Protein AF-A0A3M2FD32-F1 (afdb_monomer)

Solvent-accessible surface area (backbone atoms only — not comparable to full-atom values): 3702 Å² total; per-residue (Å²): 109,69,72,59,53,50,52,52,47,53,30,44,51,22,40,23,70,61,64,32,66,68,51,33,74,34,48,46,79,43,79,76,57,93,60,37,32,36,43,34,34,65,84,76,69,48,73,43,82,43,42,56,69,57,46,53,52,50,24,54,52,36,48,62,73,63,107

pLDDT: mean 91.89, std 5.24, range [64.19, 96.19]

Sequence (67 aa):
MEQVQKQIEDYLDAVEQVHGPEARNKLRVRWTGGTQVVLHHLSNGARRLVDLGSLRLMARQLRRQAA

Mean predicted aligned error: 3.3 Å

Structure (mmCIF, N/CA/C/O backbone):
data_AF-A0A3M2FD32-F1
#
_entry.id   AF-A0A3M2FD32-F1
#
loop_
_atom_site.group_PDB
_atom_site.id
_atom_site.type_symbol
_atom_site.label_atom_id
_atom_site.label_alt_id
_atom_site.label_comp_id
_atom_site.label_asym_id
_atom_site.label_entity_id
_atom_site.label_seq_id
_atom_site.pdbx_PDB_ins_code
_atom_site.Cartn_x
_atom_site.Cartn_y
_atom_site.Cartn_z
_atom_site.occupancy
_atom_site.B_iso_or_equiv
_atom_site.auth_seq_id
_atom_site.auth_comp_id
_atom_site.auth_asym_id
_atom_site.auth_atom_id
_atom_site.pdbx_PDB_model_num
ATOM 1 N N . MET A 1 1 ? -0.897 1.044 16.481 1.00 64.19 1 MET A N 1
ATOM 2 C CA . MET A 1 1 ? -0.498 2.027 15.444 1.00 64.19 1 MET A CA 1
ATOM 3 C C . MET A 1 1 ? 0.665 1.503 14.611 1.00 64.19 1 MET A C 1
ATOM 5 O O . MET A 1 1 ? 0.534 1.461 13.397 1.00 64.19 1 MET A O 1
ATOM 9 N N . GLU A 1 2 ? 1.731 1.006 15.244 1.00 78.38 2 GLU A N 1
ATOM 10 C CA . GLU A 1 2 ? 2.922 0.450 14.572 1.00 78.38 2 GLU A CA 1
ATOM 11 C C . GLU A 1 2 ? 2.608 -0.601 13.487 1.00 78.38 2 GLU A C 1
ATOM 13 O O . GLU A 1 2 ? 3.128 -0.536 12.379 1.00 78.38 2 GLU A O 1
ATOM 18 N N . GLN A 1 3 ? 1.662 -1.512 13.746 1.00 85.25 3 GLN A N 1
ATOM 19 C CA . GLN A 1 3 ? 1.276 -2.546 12.777 1.00 85.25 3 GLN A CA 1
ATOM 20 C C . GLN A 1 3 ? 0.619 -1.989 11.500 1.00 85.25 3 GLN A C 1
ATOM 22 O O . GLN A 1 3 ? 0.798 -2.557 10.426 1.00 85.25 3 GLN A O 1
ATOM 27 N N . VAL A 1 4 ? -0.140 -0.893 11.604 1.00 88.69 4 VAL A N 1
ATOM 28 C CA . VAL A 1 4 ? -0.787 -0.238 10.453 1.00 88.69 4 VAL A CA 1
ATOM 29 C C . VAL A 1 4 ? 0.265 0.460 9.603 1.00 88.69 4 VAL A C 1
ATOM 31 O O . VAL A 1 4 ? 0.279 0.305 8.385 1.00 88.69 4 VAL A O 1
ATOM 34 N N . GLN A 1 5 ? 1.175 1.181 10.254 1.00 90.69 5 GLN A N 1
ATOM 35 C CA . GLN A 1 5 ? 2.271 1.866 9.583 1.00 90.69 5 GLN A CA 1
ATOM 36 C C . GLN A 1 5 ? 3.180 0.880 8.846 1.00 90.69 5 GLN A C 1
ATOM 38 O O . GLN A 1 5 ? 3.449 1.079 7.666 1.00 90.69 5 GLN A O 1
ATOM 43 N N . LYS A 1 6 ? 3.521 -0.248 9.481 1.00 92.38 6 LYS A N 1
ATOM 44 C CA . LYS A 1 6 ? 4.290 -1.319 8.841 1.00 92.38 6 LYS A CA 1
ATOM 45 C C . LYS A 1 6 ? 3.615 -1.855 7.577 1.00 92.38 6 LYS A C 1
ATOM 47 O O . LYS A 1 6 ? 4.294 -2.109 6.597 1.00 92.38 6 LYS A O 1
ATOM 52 N N . GLN A 1 7 ? 2.290 -2.022 7.571 1.00 92.88 7 GLN A N 1
ATOM 53 C CA . GLN A 1 7 ? 1.567 -2.484 6.375 1.00 92.88 7 GLN A CA 1
ATOM 54 C C . GLN A 1 7 ? 1.542 -1.442 5.253 1.00 92.88 7 GLN A C 1
ATOM 56 O O . GLN A 1 7 ? 1.553 -1.799 4.078 1.00 92.88 7 GLN A O 1
ATOM 61 N N . ILE A 1 8 ? 1.497 -0.159 5.611 1.00 94.19 8 ILE A N 1
ATOM 62 C CA . ILE A 1 8 ? 1.593 0.935 4.645 1.00 94.19 8 ILE A CA 1
ATOM 63 C C . ILE A 1 8 ? 2.986 0.961 4.012 1.00 94.19 8 ILE A C 1
ATOM 65 O O . ILE A 1 8 ? 3.088 1.042 2.790 1.00 94.19 8 ILE A O 1
ATOM 69 N N . GLU A 1 9 ? 4.037 0.861 4.825 1.00 94.81 9 GLU A N 1
ATOM 70 C CA . GLU A 1 9 ? 5.426 0.790 4.357 1.00 94.81 9 GLU A CA 1
ATOM 71 C C . GLU A 1 9 ? 5.649 -0.441 3.475 1.00 94.81 9 GLU A C 1
ATOM 73 O O . GLU A 1 9 ? 6.124 -0.304 2.356 1.00 94.81 9 GLU A O 1
ATOM 78 N N . ASP A 1 10 ? 5.164 -1.611 3.900 1.00 95.12 10 ASP A N 1
ATOM 79 C CA . ASP A 1 10 ? 5.234 -2.866 3.142 1.00 95.12 10 ASP A CA 1
ATOM 80 C C . ASP A 1 10 ? 4.658 -2.738 1.722 1.00 95.12 10 ASP A C 1
ATOM 82 O O . ASP A 1 10 ? 5.216 -3.257 0.752 1.00 95.12 10 ASP A O 1
ATOM 86 N N . TYR A 1 11 ? 3.541 -2.019 1.595 1.00 95.44 11 TYR A N 1
ATOM 87 C CA . TYR A 1 11 ? 2.920 -1.722 0.311 1.00 95.44 11 TYR A CA 1
ATOM 88 C C . TYR A 1 11 ? 3.713 -0.693 -0.505 1.00 95.44 11 TYR A C 1
ATOM 90 O O . TYR A 1 11 ? 3.899 -0.893 -1.705 1.00 95.44 11 TYR A O 1
ATOM 98 N N . LEU A 1 12 ? 4.191 0.390 0.114 1.00 95.38 12 LEU A N 1
ATOM 99 C CA . LEU A 1 12 ? 4.987 1.417 -0.568 1.00 95.38 12 LEU A CA 1
ATOM 100 C C . LEU A 1 12 ? 6.316 0.865 -1.095 1.00 95.38 12 LEU A C 1
ATOM 102 O O . LEU A 1 12 ? 6.697 1.189 -2.219 1.00 95.38 12 LEU A O 1
ATOM 106 N N . ASP A 1 13 ? 6.968 -0.004 -0.329 1.00 95.69 13 ASP A N 1
ATOM 107 C CA . ASP A 1 13 ? 8.195 -0.682 -0.737 1.00 95.69 13 ASP A CA 1
ATOM 108 C C . ASP A 1 13 ? 7.926 -1.633 -1.909 1.00 95.69 13 ASP A C 1
ATOM 110 O O . ASP A 1 13 ? 8.692 -1.673 -2.868 1.00 95.69 13 ASP A O 1
ATOM 114 N N . ALA A 1 14 ? 6.803 -2.361 -1.887 1.00 95.31 14 ALA A N 1
ATOM 115 C CA . ALA A 1 14 ? 6.405 -3.208 -3.010 1.00 95.31 14 ALA A CA 1
ATOM 116 C C . ALA A 1 14 ? 6.115 -2.388 -4.283 1.00 95.31 14 ALA A C 1
ATOM 118 O O . ALA A 1 14 ? 6.457 -2.817 -5.384 1.00 95.31 14 ALA A O 1
ATOM 119 N N . VAL A 1 15 ? 5.517 -1.198 -4.151 1.00 95.00 15 VAL A N 1
ATOM 120 C CA . VAL A 1 15 ? 5.321 -0.266 -5.276 1.00 95.00 15 VAL A CA 1
ATOM 121 C C . VAL A 1 15 ? 6.663 0.218 -5.822 1.00 95.00 15 VAL A C 1
ATOM 123 O O . VAL A 1 15 ? 6.845 0.233 -7.038 1.00 95.00 15 VAL A O 1
ATOM 126 N N . GLU A 1 16 ? 7.604 0.591 -4.952 1.00 95.75 16 GLU A N 1
ATOM 127 C CA . GLU A 1 16 ? 8.946 1.020 -5.359 1.00 95.75 16 GLU A CA 1
ATOM 128 C C . GLU A 1 16 ? 9.715 -0.098 -6.070 1.00 95.75 16 GLU A C 1
ATOM 130 O O . GLU A 1 16 ? 10.339 0.154 -7.097 1.00 95.75 16 GLU A O 1
ATOM 135 N N . GLN A 1 17 ? 9.621 -1.336 -5.586 1.00 94.38 17 GLN A N 1
ATOM 136 C CA . GLN A 1 17 ? 10.282 -2.485 -6.210 1.00 94.38 17 GLN A CA 1
ATOM 137 C C . GLN A 1 17 ? 9.778 -2.765 -7.631 1.00 94.38 17 GLN A C 1
ATOM 139 O O . GLN A 1 17 ? 10.577 -3.093 -8.502 1.00 94.38 17 GLN A O 1
ATOM 144 N N . VAL A 1 18 ? 8.470 -2.634 -7.881 1.00 95.00 18 VAL A N 1
AT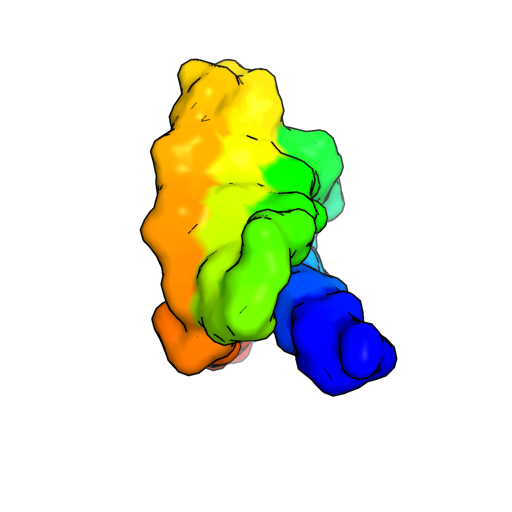OM 145 C CA . VAL A 1 18 ? 7.874 -2.956 -9.192 1.00 95.00 18 VAL A CA 1
ATOM 146 C C . VAL A 1 18 ? 7.938 -1.780 -10.166 1.00 95.00 18 VAL A C 1
ATOM 148 O O . VAL A 1 18 ? 8.161 -1.969 -11.360 1.00 95.00 18 VAL A O 1
ATOM 151 N N . HIS A 1 19 ? 7.696 -0.561 -9.683 1.00 92.62 19 HIS A N 1
ATOM 152 C CA . HIS A 1 19 ? 7.486 0.619 -10.529 1.00 92.62 19 HIS A CA 1
ATOM 153 C C . HIS A 1 19 ? 8.553 1.707 -10.351 1.00 92.62 19 HIS A C 1
ATOM 155 O O . HIS A 1 19 ? 8.510 2.728 -11.040 1.00 92.62 19 HIS A O 1
ATOM 161 N N . GLY A 1 20 ? 9.503 1.509 -9.439 1.00 94.44 20 GLY A N 1
ATOM 162 C CA . GLY A 1 20 ? 10.582 2.441 -9.147 1.00 94.44 20 GLY A CA 1
ATOM 163 C C . GLY A 1 20 ? 10.229 3.522 -8.114 1.00 94.44 20 GLY A C 1
ATOM 164 O O . GLY A 1 20 ? 9.060 3.738 -7.765 1.00 94.44 20 GLY A O 1
ATOM 165 N N . PRO A 1 21 ? 11.246 4.264 -7.640 1.00 93.56 21 PRO A N 1
ATOM 166 C CA . PRO A 1 21 ? 11.100 5.270 -6.584 1.00 93.56 21 PRO A CA 1
ATOM 167 C C . PRO A 1 21 ? 10.185 6.435 -6.986 1.00 93.56 21 PRO A C 1
ATOM 169 O O . PRO A 1 21 ? 9.509 7.026 -6.142 1.00 93.56 21 PRO A O 1
ATOM 172 N N . GLU A 1 22 ? 10.082 6.747 -8.281 1.00 92.44 22 GLU A N 1
ATOM 173 C CA . GLU A 1 22 ? 9.149 7.768 -8.762 1.00 92.44 22 GLU A CA 1
ATOM 174 C C . GLU A 1 22 ? 7.683 7.423 -8.485 1.00 92.44 22 GLU A C 1
ATOM 176 O O . GLU A 1 22 ? 6.893 8.310 -8.151 1.00 92.44 22 GLU A O 1
ATOM 181 N N . ALA A 1 23 ? 7.303 6.153 -8.637 1.00 90.81 23 ALA A N 1
ATOM 182 C CA . ALA A 1 23 ? 5.932 5.710 -8.421 1.00 90.81 23 ALA A CA 1
ATOM 183 C C . ALA A 1 23 ? 5.550 5.809 -6.940 1.00 90.81 23 ALA A C 1
ATOM 185 O O . ALA A 1 23 ? 4.462 6.294 -6.620 1.00 90.81 23 ALA A O 1
ATOM 186 N N . ARG A 1 24 ? 6.476 5.448 -6.042 1.00 92.31 24 ARG A N 1
ATOM 187 C CA . ARG A 1 24 ? 6.334 5.657 -4.595 1.00 92.31 24 ARG A CA 1
ATOM 188 C C . ARG A 1 24 ? 6.152 7.136 -4.260 1.00 92.31 24 ARG A C 1
ATOM 190 O O . ARG A 1 24 ? 5.221 7.482 -3.543 1.00 92.31 24 ARG A O 1
ATOM 197 N N . ASN A 1 25 ? 6.981 8.017 -4.821 1.00 92.69 25 ASN A N 1
ATOM 1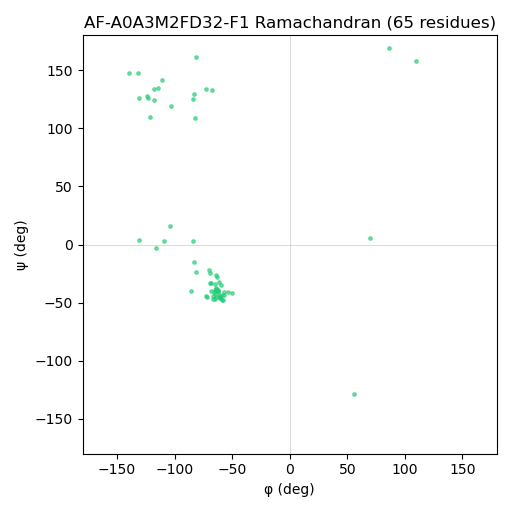98 C CA . ASN A 1 25 ? 6.907 9.460 -4.559 1.00 92.69 25 ASN A 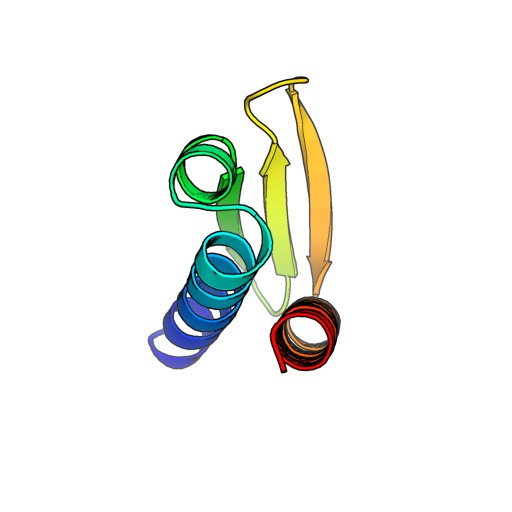CA 1
ATOM 199 C C . ASN A 1 25 ? 5.599 10.099 -5.053 1.00 92.69 25 ASN A C 1
ATOM 201 O O . ASN A 1 25 ? 5.146 11.104 -4.502 1.00 92.69 25 ASN A O 1
ATOM 205 N N . LYS A 1 26 ? 4.962 9.505 -6.069 1.00 93.50 26 LYS A N 1
ATOM 206 C CA . LYS A 1 26 ? 3.649 9.913 -6.592 1.00 93.50 26 LYS A CA 1
ATOM 207 C C . LYS A 1 26 ? 2.479 9.310 -5.802 1.00 93.50 26 LYS A C 1
ATOM 209 O O . LYS A 1 26 ? 1.330 9.555 -6.168 1.00 93.50 26 LYS A O 1
ATOM 214 N N . LEU A 1 27 ? 2.726 8.558 -4.729 1.00 93.81 27 LEU A N 1
ATOM 215 C CA . LEU A 1 27 ? 1.700 7.884 -3.938 1.00 93.81 27 LEU A CA 1
ATOM 216 C C . LEU A 1 27 ? 1.774 8.303 -2.467 1.00 93.81 27 LEU A C 1
ATOM 218 O O . LEU A 1 27 ? 2.804 8.187 -1.812 1.00 93.81 27 LEU A O 1
ATOM 222 N N . ARG A 1 28 ? 0.653 8.765 -1.912 1.00 94.19 28 ARG A N 1
ATOM 223 C CA . ARG A 1 28 ? 0.506 9.000 -0.470 1.00 94.19 28 ARG A CA 1
ATOM 224 C C . ARG A 1 28 ? -0.517 8.047 0.109 1.00 94.19 28 ARG A C 1
ATOM 226 O O . ARG A 1 28 ? -1.609 7.915 -0.433 1.00 94.19 28 ARG A O 1
ATOM 233 N N . VAL A 1 29 ? -0.190 7.441 1.241 1.00 94.12 29 VAL A N 1
ATOM 234 C CA . VAL A 1 29 ? -1.108 6.571 1.975 1.00 94.12 29 VAL A CA 1
ATOM 235 C C . VAL A 1 29 ? -1.364 7.186 3.340 1.00 94.12 29 VAL A C 1
ATOM 237 O O . VAL A 1 29 ? -0.425 7.481 4.076 1.00 94.12 29 VAL A O 1
ATOM 240 N N . ARG A 1 30 ? -2.634 7.419 3.674 1.00 93.31 30 ARG A N 1
ATOM 241 C CA . ARG A 1 30 ? -3.039 7.996 4.961 1.00 93.31 30 ARG A CA 1
ATOM 242 C C . ARG A 1 30 ? -4.027 7.076 5.657 1.00 93.31 30 ARG A C 1
ATOM 244 O O . ARG A 1 30 ? -5.057 6.744 5.085 1.00 93.31 30 ARG A O 1
ATOM 251 N N . TRP A 1 31 ? -3.755 6.722 6.906 1.00 92.75 31 TRP A N 1
ATOM 252 C CA . TRP A 1 31 ? -4.723 6.023 7.748 1.00 92.75 31 TRP A CA 1
ATOM 253 C C . TRP A 1 31 ? -5.845 6.971 8.192 1.00 92.75 31 TRP A C 1
ATOM 255 O O . TRP A 1 31 ? -5.577 8.102 8.606 1.00 92.75 31 TRP A O 1
ATOM 265 N N . THR A 1 32 ? -7.097 6.524 8.081 1.00 91.38 32 THR A N 1
ATOM 266 C CA . THR A 1 32 ? -8.292 7.320 8.420 1.00 91.38 32 THR A CA 1
ATOM 267 C C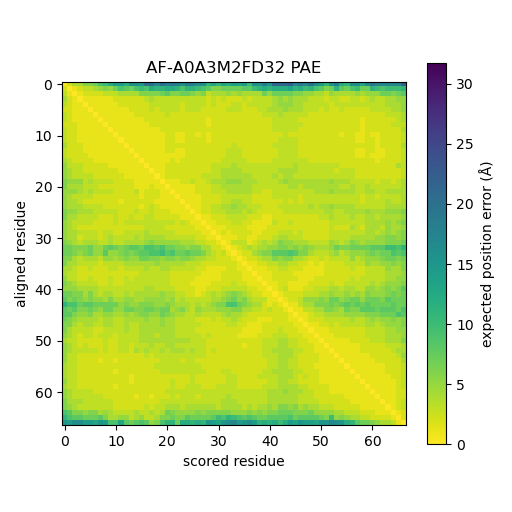 . THR A 1 32 ? -9.004 6.843 9.683 1.00 91.38 32 THR A C 1
ATOM 269 O O . THR A 1 32 ? -10.025 7.415 10.049 1.00 91.38 32 THR A O 1
ATOM 272 N N . GLY A 1 33 ? -8.468 5.827 10.365 1.00 86.56 33 GLY A N 1
ATOM 273 C CA . GLY A 1 33 ? -9.099 5.192 11.522 1.00 86.56 33 GLY A CA 1
ATOM 274 C C . GLY A 1 33 ? -9.588 3.775 11.212 1.00 86.56 33 GLY A C 1
ATOM 275 O O . GLY A 1 33 ? -9.772 3.393 10.055 1.00 86.56 33 GLY A O 1
ATOM 276 N N . GLY A 1 34 ? -9.758 2.966 12.261 1.00 88.56 34 GLY A N 1
ATOM 277 C CA . GLY A 1 34 ? -10.144 1.560 12.125 1.00 88.56 34 GLY A CA 1
ATOM 278 C C . GLY A 1 34 ? -9.176 0.781 11.228 1.00 88.56 34 GLY A C 1
ATOM 279 O O . GLY A 1 34 ? -7.959 0.847 11.404 1.00 88.56 34 GLY A O 1
ATOM 280 N N . THR A 1 35 ? -9.722 0.071 10.243 1.00 90.25 35 THR A N 1
ATOM 281 C CA . THR A 1 35 ? -8.975 -0.756 9.283 1.00 90.25 35 THR A CA 1
ATOM 282 C C . THR A 1 35 ? -8.837 -0.109 7.905 1.00 90.25 35 THR A C 1
ATOM 284 O O . THR A 1 35 ? -8.520 -0.811 6.950 1.00 90.25 35 THR A O 1
ATOM 287 N N . GLN A 1 36 ? -9.078 1.198 7.771 1.00 94.06 36 GLN A N 1
ATOM 288 C CA . GLN A 1 36 ? -9.136 1.876 6.475 1.00 94.06 36 GLN A CA 1
ATOM 289 C C . GLN A 1 36 ? -7.964 2.832 6.249 1.00 94.06 36 GLN A C 1
ATOM 291 O O . GLN A 1 36 ? -7.524 3.557 7.147 1.00 94.06 36 GLN A O 1
ATOM 296 N N . VAL A 1 37 ? -7.481 2.857 5.012 1.00 94.62 37 VAL A N 1
ATOM 297 C CA . VAL A 1 37 ? -6.455 3.775 4.526 1.00 94.62 37 VAL A CA 1
ATOM 298 C C . VAL A 1 37 ? -6.901 4.405 3.210 1.00 94.62 37 VAL A C 1
ATOM 300 O O . VAL A 1 37 ? -7.600 3.799 2.401 1.00 94.62 37 VAL A O 1
ATOM 303 N N . VAL A 1 38 ? -6.482 5.642 2.982 1.00 96.19 38 VAL A N 1
ATOM 304 C CA . VAL A 1 38 ? -6.691 6.364 1.730 1.00 96.19 38 VAL A CA 1
ATOM 305 C C . VAL A 1 38 ? -5.392 6.353 0.945 1.00 96.19 38 VAL A C 1
ATOM 307 O O . VAL A 1 38 ? -4.387 6.903 1.395 1.00 96.19 38 VAL A O 1
ATOM 310 N N . LEU A 1 39 ? -5.440 5.761 -0.243 1.00 94.81 39 LEU A N 1
ATOM 311 C CA . LEU A 1 39 ? -4.429 5.888 -1.284 1.00 94.81 39 LEU A CA 1
ATOM 312 C C . LEU A 1 39 ? -4.708 7.163 -2.078 1.00 94.81 39 LEU A C 1
ATOM 314 O O . LEU A 1 39 ? -5.809 7.341 -2.593 1.00 94.81 39 LEU A O 1
ATOM 318 N N . HIS A 1 40 ? -3.722 8.042 -2.194 1.00 95.50 40 HIS A N 1
ATOM 319 C CA . HIS A 1 40 ? -3.790 9.270 -2.974 1.00 95.50 40 HIS A CA 1
ATOM 320 C C . HIS A 1 40 ? -2.682 9.261 -4.024 1.00 95.50 40 HIS A C 1
ATOM 322 O O . HIS A 1 40 ? -1.501 9.389 -3.700 1.00 95.50 40 HIS A O 1
ATOM 328 N N . HIS A 1 41 ? -3.081 9.111 -5.281 1.00 92.12 41 HIS A N 1
ATOM 329 C CA . HIS A 1 41 ? -2.199 9.216 -6.432 1.00 92.12 41 HIS A CA 1
ATOM 330 C C . HIS A 1 41 ? -2.022 10.694 -6.777 1.00 92.12 41 HIS A C 1
ATOM 332 O O . HIS A 1 41 ? -2.939 11.351 -7.265 1.00 92.12 41 HIS A O 1
ATOM 338 N N . LEU A 1 42 ? -0.837 11.231 -6.511 1.00 89.50 42 LEU A N 1
ATOM 339 C CA . LE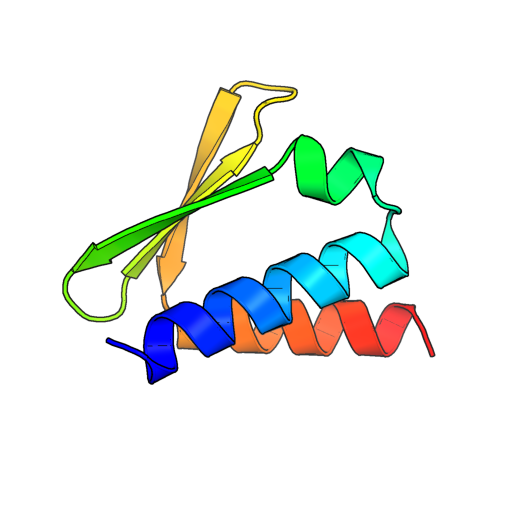U A 1 42 ? -0.504 12.636 -6.741 1.00 89.50 42 LEU A CA 1
ATOM 340 C C . LEU A 1 42 ? -0.410 12.984 -8.231 1.00 89.50 42 LEU A C 1
ATOM 342 O O . LEU A 1 42 ? -0.560 14.146 -8.586 1.00 89.50 42 LEU A O 1
ATOM 346 N N . SER A 1 43 ? -0.188 11.994 -9.100 1.00 87.88 43 SER A N 1
ATOM 347 C CA . SER A 1 43 ? -0.072 12.195 -10.550 1.00 87.88 43 SER A CA 1
ATOM 348 C C . SER A 1 43 ? -1.386 12.600 -11.221 1.00 87.88 43 SER A C 1
ATOM 350 O O . SER A 1 43 ? -1.362 13.340 -12.196 1.00 87.88 43 SER A O 1
ATOM 352 N N . ASN A 1 44 ? -2.523 12.117 -10.719 1.00 90.06 44 ASN A N 1
ATOM 353 C CA . ASN A 1 44 ? -3.846 12.367 -11.299 1.00 90.06 44 ASN A CA 1
ATOM 354 C C . ASN A 1 44 ? -4.887 12.832 -10.265 1.00 90.06 44 ASN A C 1
ATOM 356 O O . ASN A 1 44 ? -6.062 12.968 -10.594 1.00 90.06 44 ASN A O 1
ATOM 360 N N . GLY A 1 45 ? -4.480 13.040 -9.009 1.00 90.06 45 GLY A N 1
ATOM 361 C CA . GLY A 1 45 ? -5.366 13.422 -7.908 1.00 90.06 45 GLY A CA 1
ATOM 362 C C . GLY A 1 45 ? -6.331 12.321 -7.457 1.00 90.06 45 GLY A C 1
ATOM 363 O O . GLY A 1 45 ? -7.188 12.579 -6.607 1.00 90.06 45 GLY A O 1
ATOM 364 N N . ALA A 1 46 ? -6.222 11.098 -7.989 1.00 92.00 46 ALA A N 1
ATOM 365 C CA . ALA A 1 46 ? -7.146 10.021 -7.668 1.00 92.00 46 ALA A CA 1
ATOM 366 C C . ALA A 1 46 ? -6.987 9.588 -6.209 1.00 92.00 46 ALA A C 1
ATOM 368 O O . ALA A 1 46 ? -5.879 9.354 -5.717 1.00 92.00 46 ALA A O 1
ATOM 369 N N . ARG A 1 47 ? -8.120 9.447 -5.519 1.00 94.44 47 ARG A N 1
ATOM 370 C CA . ARG A 1 47 ? -8.179 8.958 -4.142 1.00 94.44 47 ARG A CA 1
ATOM 371 C C . ARG A 1 47 ? -8.981 7.674 -4.088 1.00 94.44 47 ARG A C 1
ATOM 373 O O . ARG A 1 47 ? -10.069 7.598 -4.653 1.00 94.44 47 ARG A O 1
ATOM 380 N N . ARG A 1 48 ? -8.456 6.676 -3.387 1.00 94.06 48 ARG A N 1
ATOM 381 C CA . ARG A 1 48 ? -9.123 5.393 -3.179 1.00 94.06 48 ARG A CA 1
ATOM 382 C C . ARG A 1 48 ? -9.077 5.031 -1.705 1.00 94.06 48 ARG A C 1
ATOM 384 O O . ARG A 1 48 ? -8.004 5.005 -1.112 1.00 94.06 48 ARG A O 1
ATOM 391 N N . LEU A 1 49 ? -10.243 4.753 -1.134 1.00 94.44 49 LEU A N 1
ATOM 392 C CA . LEU A 1 49 ? -10.357 4.158 0.190 1.00 94.44 49 LEU A CA 1
ATOM 393 C C . LEU A 1 49 ? -10.192 2.644 0.051 1.00 94.44 49 LEU A C 1
ATOM 395 O O . LEU A 1 49 ? -10.837 2.026 -0.794 1.00 94.44 49 LEU A O 1
ATOM 399 N N . VAL A 1 50 ? -9.319 2.065 0.860 1.00 94.44 50 VAL A N 1
ATOM 400 C CA . VAL A 1 50 ? -9.040 0.626 0.897 1.00 94.44 50 VAL A CA 1
ATOM 401 C C . VAL A 1 50 ? -8.884 0.188 2.339 1.00 94.44 50 VAL A C 1
ATOM 403 O O . VAL A 1 50 ? -8.409 0.943 3.184 1.00 94.44 50 VAL A O 1
ATOM 406 N N . ASP A 1 51 ? -9.283 -1.041 2.629 1.00 94.69 51 ASP A N 1
ATOM 407 C CA . ASP A 1 51 ? -8.995 -1.654 3.915 1.00 94.69 51 ASP A CA 1
ATOM 408 C C . ASP A 1 51 ? -7.569 -2.237 3.956 1.00 94.69 51 ASP A C 1
ATOM 410 O O . ASP A 1 51 ? -6.934 -2.500 2.930 1.00 94.69 51 ASP A O 1
ATOM 414 N N . LEU A 1 52 ? -7.063 -2.461 5.165 1.00 92.31 52 LEU A N 1
ATOM 415 C CA . LEU A 1 52 ? -5.737 -3.026 5.419 1.00 92.31 52 LEU A CA 1
ATOM 416 C C . LEU A 1 52 ? -5.549 -4.442 4.852 1.00 92.31 52 LEU A C 1
ATOM 418 O O . LEU A 1 52 ? -4.451 -4.796 4.418 1.00 92.31 52 LEU A O 1
ATOM 422 N N . GLY A 1 53 ? -6.609 -5.253 4.817 1.00 93.75 53 GLY A N 1
ATOM 423 C CA . GLY A 1 53 ? -6.569 -6.583 4.214 1.00 93.75 53 GLY A CA 1
ATOM 424 C C . GLY A 1 53 ? -6.320 -6.501 2.710 1.00 93.75 53 GLY A C 1
ATOM 425 O O . GLY A 1 53 ? -5.417 -7.171 2.199 1.00 93.75 53 GLY A O 1
ATOM 426 N N . SER A 1 54 ? -7.054 -5.624 2.026 1.00 93.69 54 SER A N 1
ATOM 427 C CA . SER A 1 54 ? -6.853 -5.314 0.608 1.00 93.69 54 SER A CA 1
ATOM 428 C C . SER A 1 54 ? -5.460 -4.748 0.339 1.00 93.69 54 SER A C 1
ATOM 430 O O . SER A 1 54 ? -4.789 -5.210 -0.583 1.00 93.69 54 SER A O 1
ATOM 432 N N . LEU A 1 55 ? -4.972 -3.824 1.174 1.00 93.88 55 LEU A N 1
ATOM 433 C CA . LEU A 1 55 ? -3.625 -3.257 1.042 1.00 93.88 55 LEU A CA 1
ATOM 434 C C . LEU A 1 55 ? -2.540 -4.348 1.075 1.00 93.88 55 LEU A C 1
ATOM 436 O O . LEU A 1 55 ? -1.642 -4.372 0.231 1.00 93.88 55 LEU A O 1
ATOM 440 N N . ARG A 1 56 ? -2.666 -5.309 1.998 1.00 94.19 56 ARG A N 1
ATOM 441 C CA . ARG A 1 56 ? -1.749 -6.452 2.110 1.00 94.19 56 ARG A CA 1
ATOM 442 C C . ARG A 1 56 ? -1.802 -7.367 0.885 1.00 94.19 56 ARG A C 1
ATOM 444 O O . ARG A 1 56 ? -0.770 -7.877 0.449 1.00 94.19 56 ARG A O 1
ATOM 451 N N . LEU A 1 57 ? -2.993 -7.602 0.331 1.00 95.12 57 LEU A N 1
ATOM 452 C CA . LEU A 1 57 ? -3.148 -8.388 -0.897 1.00 95.12 57 LEU A CA 1
ATOM 453 C C . LEU A 1 57 ? -2.499 -7.685 -2.094 1.00 95.12 57 LEU A C 1
ATOM 455 O O . LEU A 1 57 ? -1.779 -8.337 -2.849 1.00 95.12 57 LEU A O 1
ATOM 459 N N . MET A 1 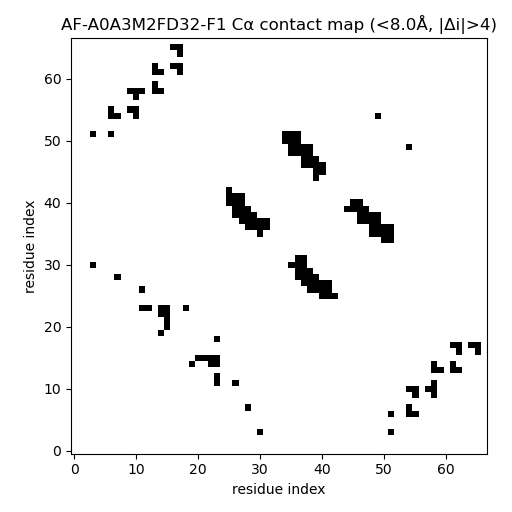58 ? -2.680 -6.368 -2.216 1.00 94.06 58 MET A N 1
ATOM 460 C CA . MET A 1 58 ? -2.036 -5.558 -3.254 1.00 94.06 58 MET A CA 1
ATOM 461 C C . MET A 1 58 ? -0.507 -5.617 -3.143 1.00 94.06 58 MET A C 1
ATOM 463 O O . MET A 1 58 ? 0.159 -5.890 -4.138 1.00 94.06 58 MET A O 1
ATOM 467 N N . ALA A 1 59 ? 0.052 -5.460 -1.937 1.00 94.56 59 ALA A N 1
ATOM 468 C CA . ALA A 1 59 ? 1.496 -5.579 -1.703 1.00 94.56 59 ALA A CA 1
ATOM 469 C C . ALA A 1 59 ? 2.031 -6.964 -2.110 1.00 94.56 59 ALA A C 1
ATOM 471 O O . ALA A 1 59 ? 3.051 -7.083 -2.789 1.00 94.56 59 ALA A O 1
ATOM 472 N N . ARG A 1 60 ? 1.307 -8.034 -1.753 1.00 94.62 60 ARG A N 1
ATOM 473 C CA . ARG A 1 60 ? 1.666 -9.405 -2.139 1.00 94.62 60 ARG A CA 1
ATOM 474 C C . ARG A 1 60 ? 1.612 -9.616 -3.653 1.00 94.62 60 ARG A C 1
ATOM 476 O O . ARG A 1 60 ? 2.449 -10.341 -4.183 1.00 94.62 60 ARG A O 1
ATOM 483 N N . GLN A 1 61 ? 0.635 -9.025 -4.337 1.00 94.44 61 GLN A N 1
ATOM 484 C CA . GLN A 1 61 ? 0.522 -9.111 -5.791 1.00 94.44 61 GLN A CA 1
ATOM 485 C C . GLN A 1 61 ? 1.673 -8.380 -6.486 1.00 94.44 61 GLN A C 1
ATOM 487 O O . GLN A 1 61 ? 2.275 -8.955 -7.386 1.00 94.44 61 GLN A O 1
ATOM 492 N N . LEU A 1 62 ? 2.019 -7.175 -6.029 1.00 93.44 62 LEU A N 1
ATOM 493 C CA . LEU A 1 62 ? 3.163 -6.418 -6.542 1.00 93.44 62 LEU A CA 1
ATOM 494 C C . LEU A 1 62 ? 4.465 -7.213 -6.385 1.00 93.44 62 LEU A C 1
ATOM 496 O O . LEU A 1 62 ? 5.187 -7.424 -7.351 1.00 93.44 62 LEU A O 1
ATOM 500 N N . ARG A 1 63 ? 4.715 -7.790 -5.207 1.00 91.88 63 ARG A N 1
ATOM 501 C CA . ARG A 1 63 ? 5.908 -8.628 -4.986 1.00 91.88 63 ARG A CA 1
ATOM 502 C C . ARG A 1 63 ? 5.989 -9.849 -5.893 1.00 91.88 63 ARG A C 1
ATOM 504 O O . ARG A 1 63 ? 7.080 -10.235 -6.282 1.00 91.88 63 ARG A O 1
ATOM 511 N N . ARG A 1 64 ? 4.852 -10.458 -6.237 1.00 92.31 64 ARG A N 1
ATOM 512 C CA . ARG A 1 64 ? 4.816 -11.570 -7.201 1.00 92.31 64 ARG A CA 1
ATOM 513 C C . ARG A 1 64 ? 5.137 -11.135 -8.627 1.00 92.31 64 ARG A C 1
ATOM 515 O O . ARG A 1 64 ? 5.520 -11.984 -9.410 1.00 92.31 64 ARG A O 1
ATOM 522 N N . GLN A 1 65 ? 4.931 -9.865 -8.970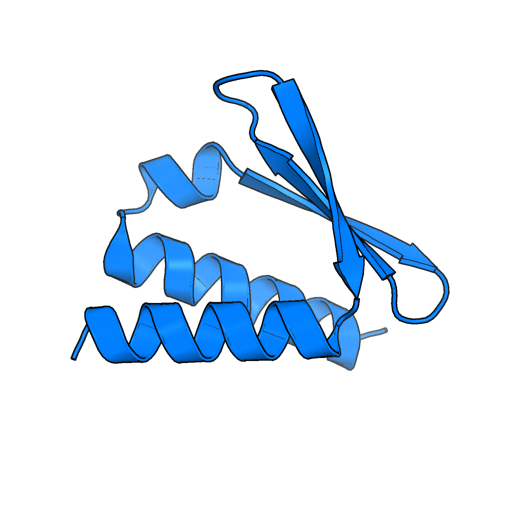 1.00 89.31 65 GLN A N 1
ATOM 523 C CA . GLN A 1 65 ? 5.314 -9.316 -10.273 1.00 89.31 65 GLN A CA 1
ATOM 524 C C . GLN A 1 65 ? 6.800 -8.942 -10.331 1.00 89.31 65 GLN A C 1
ATOM 526 O O . GLN A 1 65 ? 7.353 -8.865 -11.420 1.00 89.31 65 GLN A O 1
ATOM 531 N N . ALA A 1 66 ? 7.424 -8.688 -9.176 1.00 81.56 66 ALA A N 1
ATOM 532 C CA . ALA A 1 66 ? 8.847 -8.366 -9.067 1.00 81.56 66 ALA A CA 1
ATOM 533 C C . ALA A 1 66 ? 9.770 -9.602 -9.056 1.00 81.56 66 ALA A C 1
ATOM 535 O O . ALA A 1 66 ? 10.982 -9.437 -9.183 1.00 81.56 66 ALA A O 1
ATOM 536 N N . ALA A 1 67 ? 9.213 -10.800 -8.838 1.00 72.94 67 ALA A N 1
ATOM 537 C CA . ALA A 1 67 ? 9.925 -12.080 -8.780 1.00 72.94 67 ALA A CA 1
ATOM 538 C C . ALA A 1 67 ? 9.910 -12.782 -10.141 1.00 72.94 67 ALA A C 1
ATOM 540 O O . ALA A 1 67 ? 10.950 -13.383 -10.487 1.00 72.94 67 ALA A O 1
#

Radius of gyration: 11.31 Å; Cα contacts (8 Å, |Δi|>4): 86; chains: 1; bounding box: 22×26×27 Å

Nearest PDB structures (foldseek):
  7qc1-assembly1_A  TM=7.144E-01  e=5.948E-01  Plasmodium falciparum 3D7
  7f98-assembly1_A  TM=7.001E-01  e=9.327E-01  Homo sapiens
  7bbu-assembly1_A  TM=6.798E-01  e=1.560E+00  Homo sapiens
 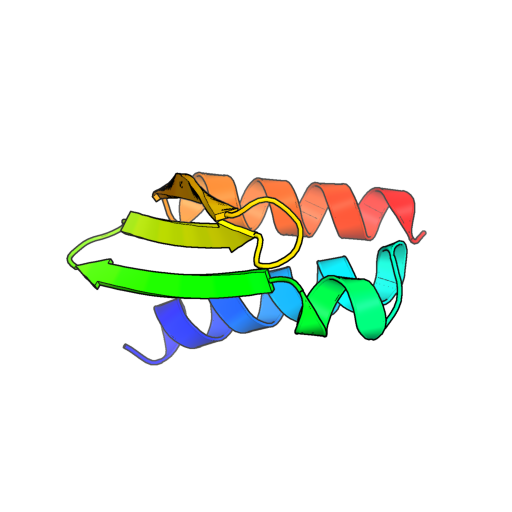 7ot2-assembly1_B  TM=6.447E-01  e=2.608E+00  Homo sapiens
  4k87-assembly1_A  TM=4.486E-01  e=1.774E+00  Homo sapiens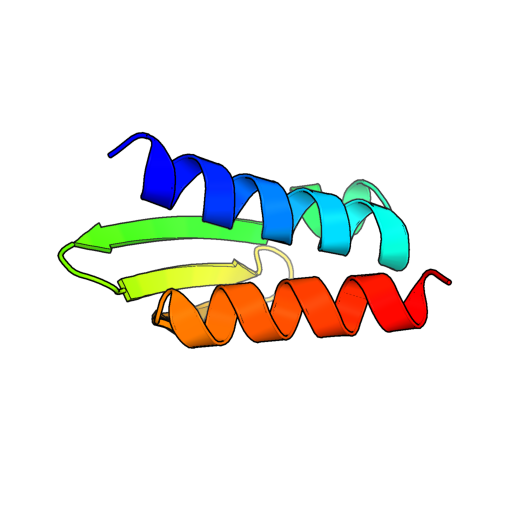

Foldseek 3Di:
DVVLVVLVVLLLVLQCLQPNPVQSVQWDWADPDDQWIWIARNVVRDIDIDGSVVSNVNSVVSVVNND

Secondary structure (DSSP, 8-state):
-HHHHHHHHHHHHHHHHHH-HHHHHTEEEEEEETTEEEEEETTT--EEEEEHHHHHHHHHHHHHHH-